Protein AF-A0A9P0D572-F1 (afdb_monomer_lite)

Structure (mmCIF, N/CA/C/O backbone):
data_AF-A0A9P0D572-F1
#
_entry.id   AF-A0A9P0D572-F1
#
loop_
_atom_site.group_PDB
_atom_site.id
_atom_site.type_symbol
_atom_site.label_atom_id
_atom_site.label_alt_id
_atom_site.label_comp_id
_atom_site.label_asym_id
_atom_site.label_entity_id
_atom_site.label_seq_id
_atom_site.pdbx_PDB_ins_code
_atom_site.Cartn_x
_atom_site.Cartn_y
_atom_site.Cartn_z
_atom_site.occupancy
_atom_site.B_iso_or_equiv
_atom_site.auth_seq_id
_atom_site.auth_comp_id
_atom_site.auth_asym_id
_atom_site.auth_atom_id
_atom_site.pdbx_PDB_model_num
ATOM 1 N N . MET A 1 1 ? 32.740 3.047 -53.147 1.00 55.25 1 MET A N 1
ATOM 2 C CA . MET A 1 1 ? 31.320 2.818 -52.787 1.00 55.25 1 MET A CA 1
ATOM 3 C C . MET A 1 1 ? 31.061 1.605 -51.870 1.00 55.25 1 MET A C 1
ATOM 5 O O . MET A 1 1 ? 29.907 1.314 -51.617 1.00 55.25 1 MET A O 1
ATOM 9 N N . ILE A 1 2 ? 32.080 0.935 -51.301 1.00 53.03 2 ILE A N 1
ATOM 10 C CA . ILE A 1 2 ? 31.913 -0.305 -50.495 1.00 53.03 2 ILE A CA 1
ATOM 11 C C . ILE A 1 2 ? 31.863 -0.051 -48.966 1.00 53.03 2 ILE A C 1
ATOM 13 O O . ILE A 1 2 ? 31.418 -0.898 -48.200 1.00 53.03 2 ILE A O 1
ATOM 17 N N . LYS A 1 3 ? 32.268 1.139 -48.493 1.00 46.12 3 LYS A N 1
ATOM 18 C CA . LYS A 1 3 ? 32.411 1.435 -47.050 1.00 46.12 3 LYS A CA 1
ATOM 19 C C . LYS A 1 3 ? 31.099 1.725 -46.302 1.00 46.12 3 LYS A C 1
ATOM 21 O O . LYS A 1 3 ? 31.070 1.577 -45.088 1.00 46.12 3 LYS A O 1
ATOM 26 N N . ILE A 1 4 ? 30.029 2.116 -46.998 1.00 54.50 4 ILE A N 1
ATOM 27 C CA . ILE A 1 4 ? 28.756 2.510 -46.361 1.00 54.50 4 ILE A CA 1
ATOM 28 C C . ILE A 1 4 ? 27.943 1.271 -45.947 1.00 54.50 4 ILE A C 1
ATOM 30 O O . ILE A 1 4 ? 27.322 1.262 -44.890 1.00 54.50 4 ILE A O 1
ATOM 34 N N . THR A 1 5 ? 28.020 0.181 -46.713 1.00 55.50 5 THR A N 1
ATOM 35 C CA . THR A 1 5 ? 27.220 -1.032 -46.479 1.00 55.50 5 THR A CA 1
ATOM 36 C C . THR A 1 5 ? 27.669 -1.824 -45.245 1.00 55.50 5 THR A C 1
ATOM 38 O O . THR A 1 5 ? 26.835 -2.395 -44.548 1.00 55.50 5 THR A O 1
ATOM 41 N N . LEU A 1 6 ? 28.968 -1.810 -44.910 1.00 52.66 6 LEU A N 1
ATOM 42 C CA . LEU A 1 6 ? 29.481 -2.462 -43.694 1.00 52.66 6 LEU A CA 1
ATOM 43 C C . LEU A 1 6 ? 29.048 -1.751 -42.403 1.00 52.66 6 LEU A C 1
ATOM 45 O O . LEU A 1 6 ? 28.875 -2.410 -41.381 1.00 52.66 6 LEU A O 1
ATOM 49 N N . PHE A 1 7 ? 28.844 -0.431 -42.447 1.00 53.44 7 PHE A N 1
ATOM 50 C CA . PHE A 1 7 ? 28.456 0.353 -41.272 1.00 53.44 7 PHE A CA 1
ATOM 51 C C . PHE A 1 7 ? 27.017 0.041 -40.833 1.00 53.44 7 PHE A C 1
ATOM 53 O O . PHE A 1 7 ? 26.755 -0.149 -39.648 1.00 53.44 7 PHE A O 1
ATOM 60 N N . TYR A 1 8 ? 26.098 -0.114 -41.791 1.00 55.00 8 TYR A N 1
ATOM 61 C CA . TYR A 1 8 ? 24.716 -0.507 -41.499 1.00 55.00 8 TYR A CA 1
ATOM 62 C C . TYR A 1 8 ? 24.588 -1.972 -41.076 1.00 55.00 8 TYR A C 1
ATOM 64 O O . TYR A 1 8 ? 23.769 -2.276 -40.214 1.00 55.00 8 TYR A O 1
ATOM 72 N N . LEU A 1 9 ? 25.425 -2.868 -41.612 1.00 50.19 9 LEU A N 1
ATOM 73 C CA . LEU A 1 9 ? 25.437 -4.273 -41.201 1.00 50.19 9 LEU A CA 1
ATOM 74 C C . LEU A 1 9 ? 25.915 -4.434 -39.747 1.00 50.19 9 LEU A C 1
ATOM 76 O O . LEU A 1 9 ? 25.327 -5.202 -38.990 1.00 50.19 9 LEU A O 1
ATOM 80 N N . PHE A 1 10 ? 26.919 -3.657 -39.326 1.00 52.06 10 PHE A N 1
ATOM 81 C CA . PHE A 1 10 ? 27.368 -3.633 -37.930 1.00 52.06 10 PHE A CA 1
ATOM 82 C C . PHE A 1 10 ? 26.321 -3.027 -36.987 1.00 52.06 10 PHE A C 1
ATOM 84 O O . PHE A 1 10 ? 26.115 -3.553 -35.895 1.00 52.06 10 PHE A O 1
ATOM 91 N N . TYR A 1 11 ? 25.617 -1.971 -37.413 1.00 56.06 11 TYR A N 1
ATOM 92 C CA . TYR A 1 11 ? 24.543 -1.359 -36.623 1.00 56.06 11 TYR A CA 1
ATOM 93 C C . TYR A 1 11 ? 23.355 -2.317 -36.429 1.00 56.06 11 TYR A C 1
ATOM 95 O O . TYR A 1 11 ? 22.824 -2.432 -35.328 1.00 56.06 11 TYR A O 1
ATOM 103 N N . PHE A 1 12 ? 22.991 -3.082 -37.464 1.00 52.12 12 PHE A N 1
ATOM 104 C CA . PHE A 1 12 ? 21.907 -4.066 -37.382 1.00 52.12 12 PHE A CA 1
ATOM 105 C C . PHE A 1 12 ? 22.239 -5.231 -36.437 1.00 52.12 12 PHE A C 1
ATOM 107 O O . PHE A 1 12 ? 21.378 -5.669 -35.677 1.00 52.12 12 PHE A O 1
ATOM 114 N N . ILE A 1 13 ? 23.493 -5.697 -36.429 1.00 54.09 13 ILE A N 1
ATOM 115 C CA . ILE A 1 13 ? 23.954 -6.760 -35.522 1.00 54.09 13 ILE A CA 1
ATOM 116 C C . ILE A 1 13 ? 24.017 -6.253 -34.069 1.00 54.09 13 ILE A C 1
ATOM 118 O O . ILE A 1 13 ? 23.612 -6.971 -33.155 1.00 54.09 13 ILE A O 1
ATOM 122 N N . PHE A 1 14 ? 24.436 -5.003 -33.839 1.00 51.81 14 PHE A N 1
ATOM 123 C CA . PHE A 1 14 ? 24.464 -4.418 -32.491 1.00 51.81 14 PHE A CA 1
ATOM 124 C C . PHE A 1 14 ? 23.056 -4.184 -31.917 1.00 51.81 14 PHE A C 1
ATOM 126 O O . PHE A 1 14 ? 22.840 -4.379 -30.721 1.00 51.81 14 PHE A O 1
ATOM 133 N N . CYS A 1 15 ? 22.073 -3.847 -32.760 1.00 50.00 15 CYS A N 1
ATOM 134 C CA . CYS A 1 15 ? 20.674 -3.734 -32.341 1.00 50.00 15 CYS A CA 1
ATOM 135 C C . CYS A 1 15 ? 20.012 -5.094 -32.053 1.00 50.00 15 CYS A C 1
ATOM 137 O O . CYS A 1 15 ? 19.109 -5.155 -31.221 1.00 50.00 15 CYS A O 1
ATOM 139 N N . PHE A 1 16 ? 20.456 -6.186 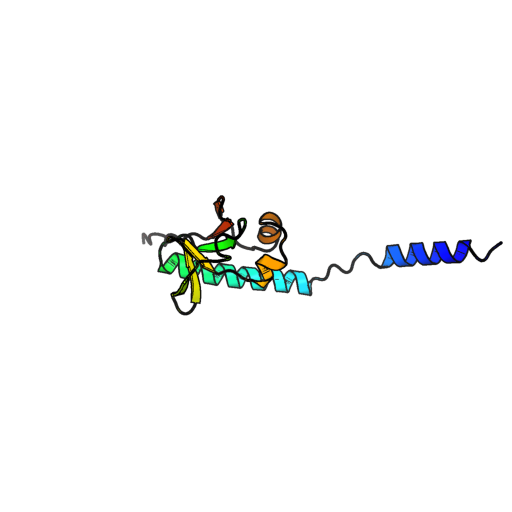-32.688 1.00 47.75 16 PHE A N 1
ATOM 140 C CA . PHE A 1 16 ? 19.860 -7.513 -32.481 1.00 47.75 16 PHE A CA 1
ATOM 141 C C . PHE A 1 16 ? 20.459 -8.290 -31.297 1.00 47.75 16 PHE A C 1
ATOM 143 O O . PHE A 1 16 ? 19.746 -9.057 -30.658 1.00 47.75 16 PHE A O 1
ATOM 150 N N . ILE A 1 17 ? 21.733 -8.066 -30.952 1.00 49.72 17 ILE A N 1
ATOM 151 C CA . ILE A 1 17 ? 22.401 -8.751 -29.823 1.00 49.72 17 ILE A CA 1
ATOM 152 C C . ILE A 1 17 ? 22.118 -8.059 -28.471 1.00 49.72 17 ILE A C 1
ATOM 154 O O . ILE A 1 17 ? 22.279 -8.664 -27.415 1.00 49.72 17 ILE A O 1
ATOM 158 N N . GLY A 1 18 ? 21.620 -6.817 -28.474 1.00 43.16 18 GLY A N 1
ATOM 159 C CA . GLY A 1 18 ? 21.190 -6.112 -27.256 1.00 43.16 18 GLY A CA 1
ATOM 160 C C . GLY A 1 18 ? 19.860 -6.594 -26.660 1.00 43.16 18 GLY A C 1
ATOM 161 O O . GLY A 1 18 ? 19.407 -6.052 -25.653 1.00 43.16 18 GLY A O 1
ATOM 162 N N . SER A 1 19 ? 19.226 -7.593 -27.271 1.00 49.03 19 SER A N 1
ATOM 163 C CA . SER A 1 19 ? 17.961 -8.159 -26.818 1.00 49.03 19 SER A CA 1
ATOM 164 C C . SER A 1 19 ? 18.216 -9.530 -26.192 1.00 49.03 19 SER A C 1
ATOM 166 O O . SER A 1 19 ? 18.715 -10.411 -26.874 1.00 49.03 19 SER A O 1
ATOM 168 N N . SER A 1 20 ? 17.811 -9.692 -24.925 1.00 52.09 20 SER A N 1
ATOM 169 C CA . SER A 1 20 ? 17.649 -10.958 -24.178 1.00 52.09 20 SER A CA 1
ATOM 170 C C . SER A 1 20 ? 18.711 -11.359 -23.138 1.00 52.09 20 SER A C 1
ATOM 172 O O . SER A 1 20 ? 19.068 -12.530 -23.025 1.00 52.09 20 SER A O 1
ATOM 174 N N . MET A 1 21 ? 19.108 -10.442 -22.255 1.00 44.38 21 MET A N 1
ATOM 175 C CA . MET A 1 21 ? 19.269 -10.833 -20.846 1.00 44.38 21 MET A CA 1
ATOM 176 C C . MET A 1 21 ? 18.195 -10.122 -20.029 1.00 44.38 21 MET A C 1
ATOM 178 O O . MET A 1 21 ? 18.387 -9.008 -19.549 1.00 44.38 21 MET A O 1
ATOM 182 N N . GLU A 1 22 ? 17.025 -10.754 -19.926 1.00 54.75 22 GLU A N 1
ATOM 183 C CA . GLU A 1 22 ? 15.988 -10.355 -18.976 1.00 54.75 22 GLU A CA 1
ATOM 184 C C . GLU A 1 22 ? 16.631 -10.356 -17.582 1.00 54.75 22 GLU A C 1
ATOM 186 O O . GLU A 1 22 ? 17.078 -11.394 -17.089 1.00 54.75 22 GLU A O 1
ATOM 191 N N . SER A 1 23 ? 16.799 -9.179 -16.977 1.00 56.62 23 SER A N 1
ATOM 192 C CA . SER A 1 23 ? 17.520 -9.055 -15.716 1.00 56.62 23 SER A CA 1
ATOM 193 C C . SER A 1 23 ? 16.668 -9.660 -14.591 1.00 56.62 23 SER A C 1
ATOM 195 O O . SER A 1 23 ? 15.761 -9.049 -14.025 1.00 56.62 23 SER A O 1
ATOM 197 N N . THR A 1 24 ? 16.939 -10.923 -14.270 1.00 70.50 24 THR A N 1
ATOM 198 C CA . THR A 1 24 ? 16.216 -11.682 -13.238 1.00 70.50 24 THR A CA 1
ATOM 199 C C . THR A 1 24 ? 16.3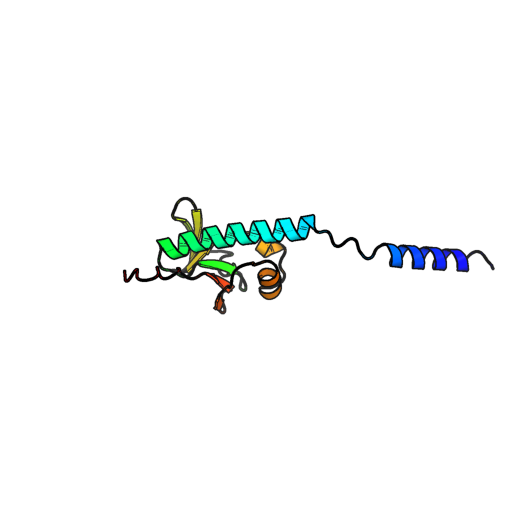71 -11.057 -11.851 1.00 70.50 24 THR A C 1
ATOM 201 O O . THR A 1 24 ? 15.455 -11.135 -11.033 1.00 70.50 24 THR A O 1
ATOM 204 N N . VAL A 1 25 ? 17.502 -10.391 -11.594 1.00 78.75 25 VAL A N 1
ATOM 205 C CA . VAL A 1 25 ? 17.830 -9.808 -10.287 1.00 78.75 25 VAL A CA 1
ATOM 206 C C . VAL A 1 25 ? 16.977 -8.572 -9.960 1.00 78.75 25 VAL A C 1
ATOM 208 O O . VAL A 1 25 ? 16.319 -8.612 -8.920 1.00 78.75 25 VAL A O 1
ATOM 211 N N . PRO A 1 26 ? 16.889 -7.518 -10.802 1.00 84.62 26 PRO A N 1
ATOM 212 C CA . PRO A 1 26 ? 15.990 -6.390 -10.545 1.00 84.62 26 PRO A CA 1
ATOM 213 C C . PRO A 1 26 ? 14.529 -6.814 -10.400 1.00 84.62 26 PRO A C 1
ATOM 215 O O . PRO A 1 26 ? 13.880 -6.430 -9.434 1.00 84.62 26 PRO A O 1
ATOM 218 N N . LYS A 1 27 ? 14.030 -7.679 -11.294 1.00 86.06 27 LYS A N 1
ATOM 219 C CA . LYS A 1 27 ? 12.646 -8.174 -11.243 1.00 86.06 27 LYS A CA 1
ATOM 220 C C . LYS A 1 27 ? 12.353 -8.899 -9.928 1.00 86.06 27 LYS A C 1
ATOM 222 O O . LYS A 1 27 ? 11.320 -8.648 -9.309 1.00 86.06 27 LYS A O 1
ATOM 227 N N . ARG A 1 28 ? 13.269 -9.767 -9.482 1.00 88.25 28 ARG A N 1
ATOM 228 C CA . ARG A 1 28 ? 13.151 -10.467 -8.197 1.00 88.25 28 ARG A CA 1
ATOM 229 C C . ARG A 1 28 ? 13.200 -9.492 -7.026 1.00 88.25 28 ARG A C 1
ATOM 231 O O . ARG A 1 28 ? 12.327 -9.548 -6.174 1.00 88.25 28 ARG A O 1
ATOM 238 N N . PHE A 1 29 ? 14.162 -8.574 -7.004 1.00 89.69 29 PHE A N 1
ATOM 239 C CA . PHE A 1 29 ? 14.271 -7.567 -5.947 1.00 89.69 29 PHE A CA 1
ATOM 240 C C . PHE A 1 29 ? 13.000 -6.716 -5.822 1.00 89.69 29 PHE A C 1
ATOM 242 O O . PHE A 1 29 ? 12.526 -6.471 -4.712 1.00 89.69 29 PHE A O 1
ATOM 249 N N . THR A 1 30 ? 12.417 -6.303 -6.950 1.00 92.12 30 THR A N 1
ATOM 250 C CA . THR A 1 30 ? 11.141 -5.584 -6.972 1.00 92.12 30 THR A CA 1
ATOM 251 C C . THR A 1 30 ? 10.016 -6.430 -6.380 1.00 92.12 30 THR A C 1
ATOM 253 O O . THR A 1 30 ? 9.318 -5.936 -5.499 1.00 92.12 30 THR A O 1
ATOM 256 N N . ARG A 1 31 ? 9.862 -7.698 -6.794 1.00 94.06 31 ARG A N 1
ATOM 257 C CA . ARG A 1 31 ? 8.841 -8.600 -6.222 1.00 94.06 31 ARG A CA 1
ATOM 258 C C . ARG A 1 31 ? 8.982 -8.749 -4.712 1.00 94.06 31 ARG A C 1
ATOM 260 O O . ARG A 1 31 ? 8.023 -8.509 -3.990 1.00 94.06 31 ARG A O 1
ATOM 267 N N . GLU A 1 32 ? 10.187 -9.045 -4.234 1.00 94.06 32 GLU A N 1
ATOM 268 C CA . GLU A 1 32 ? 10.463 -9.217 -2.801 1.00 94.06 32 GLU A CA 1
ATOM 269 C C . GLU A 1 32 ? 10.148 -7.935 -2.013 1.00 94.06 32 GLU A C 1
ATOM 271 O O . GLU A 1 32 ? 9.496 -7.974 -0.971 1.00 94.06 32 GLU A O 1
ATOM 276 N N . SER A 1 33 ? 10.536 -6.771 -2.546 1.00 94.69 33 SER A N 1
ATOM 277 C CA . SER A 1 33 ? 10.263 -5.475 -1.912 1.00 94.69 33 SER A CA 1
ATOM 278 C C . SER A 1 33 ? 8.762 -5.192 -1.801 1.00 94.69 33 SER A C 1
ATOM 280 O O . SER A 1 33 ? 8.291 -4.723 -0.762 1.00 94.69 33 SER A O 1
ATOM 282 N N . ILE A 1 34 ? 8.002 -5.489 -2.859 1.00 96.31 34 ILE A N 1
ATOM 283 C CA . ILE A 1 34 ? 6.545 -5.335 -2.873 1.00 96.31 34 ILE A CA 1
ATOM 284 C C . ILE A 1 34 ? 5.875 -6.348 -1.944 1.00 96.31 34 ILE A C 1
ATOM 286 O O . ILE A 1 34 ? 4.980 -5.968 -1.190 1.00 96.31 34 ILE A O 1
ATOM 290 N N . SER A 1 35 ? 6.340 -7.598 -1.910 1.00 96.25 35 SER A N 1
ATOM 291 C CA . SER A 1 35 ? 5.825 -8.605 -0.979 1.00 96.25 35 SER A CA 1
ATOM 292 C C . SER A 1 35 ? 5.990 -8.161 0.475 1.00 96.25 35 SER A C 1
ATOM 294 O O . SER A 1 35 ? 5.021 -8.186 1.232 1.00 96.25 35 SER A O 1
ATOM 296 N N . ILE A 1 36 ? 7.172 -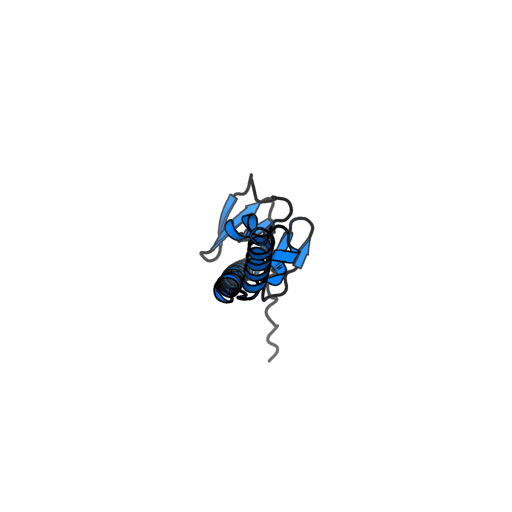7.659 0.854 1.00 96.12 36 ILE A N 1
ATOM 297 C CA . ILE A 1 36 ? 7.424 -7.141 2.207 1.00 96.12 36 ILE A CA 1
ATOM 298 C C . ILE A 1 36 ? 6.478 -5.978 2.531 1.00 96.12 36 ILE A C 1
ATOM 300 O O . ILE A 1 36 ? 5.877 -5.951 3.604 1.00 96.12 36 ILE A O 1
ATOM 304 N N . GLN A 1 37 ? 6.307 -5.020 1.615 1.00 96.94 37 GLN A N 1
ATOM 305 C CA . GLN A 1 37 ? 5.385 -3.897 1.815 1.00 96.94 37 GLN A CA 1
ATOM 306 C C . GLN A 1 37 ? 3.946 -4.382 2.061 1.00 96.94 37 GLN A C 1
ATOM 308 O O . GLN A 1 37 ? 3.275 -3.891 2.972 1.00 96.94 37 GLN A O 1
ATOM 313 N N . ILE A 1 38 ? 3.482 -5.353 1.272 1.00 97.75 38 ILE A N 1
ATOM 314 C CA . ILE A 1 38 ? 2.143 -5.938 1.390 1.00 97.75 38 ILE A CA 1
ATOM 315 C C . ILE A 1 38 ? 1.992 -6.695 2.717 1.00 97.75 38 ILE A C 1
ATOM 317 O O . ILE A 1 38 ? 0.959 -6.564 3.371 1.00 97.75 38 ILE A O 1
ATOM 321 N N . ASP A 1 39 ? 3.009 -7.435 3.159 1.00 96.94 39 ASP A N 1
ATOM 322 C CA . ASP A 1 39 ? 2.995 -8.142 4.447 1.00 96.94 39 ASP A CA 1
ATOM 323 C C . ASP A 1 39 ? 2.892 -7.183 5.634 1.00 96.94 39 ASP A C 1
ATOM 325 O O . ASP A 1 39 ? 2.119 -7.413 6.570 1.00 96.94 39 ASP A O 1
ATOM 329 N N . LEU A 1 40 ? 3.622 -6.068 5.583 1.00 97.25 40 LEU A N 1
ATOM 330 C CA . LEU A 1 40 ? 3.506 -5.008 6.581 1.00 97.25 40 LEU A CA 1
ATOM 331 C C . LEU A 1 40 ? 2.102 -4.389 6.565 1.00 97.25 40 LEU A C 1
ATOM 333 O O . LEU A 1 40 ? 1.497 -4.205 7.621 1.00 97.25 40 LEU A O 1
ATOM 337 N N . ALA A 1 41 ? 1.547 -4.119 5.383 1.00 97.88 41 ALA A N 1
ATOM 338 C CA . ALA A 1 41 ? 0.192 -3.594 5.255 1.00 97.88 41 ALA A CA 1
ATOM 339 C C . ALA A 1 41 ? -0.871 -4.567 5.790 1.00 97.88 41 ALA A C 1
ATOM 341 O O . ALA A 1 41 ? -1.804 -4.128 6.458 1.00 97.88 41 ALA A O 1
ATOM 342 N N . LEU A 1 42 ? -0.715 -5.875 5.561 1.00 97.44 42 LEU A N 1
ATOM 343 C CA . LEU A 1 42 ? -1.608 -6.912 6.089 1.00 97.44 42 LEU A CA 1
ATOM 344 C C . LEU A 1 42 ? -1.582 -6.951 7.617 1.00 97.44 42 LEU A C 1
ATOM 346 O O . LEU A 1 42 ? -2.640 -6.978 8.238 1.00 97.44 42 LEU A O 1
ATOM 350 N N . ARG A 1 43 ? -0.398 -6.865 8.239 1.00 97.31 43 ARG A N 1
ATOM 351 C CA . ARG A 1 43 ? -0.283 -6.775 9.705 1.00 97.31 43 ARG A CA 1
ATOM 352 C C . ARG A 1 43 ? -1.025 -5.564 10.264 1.00 97.31 43 ARG A C 1
ATOM 354 O O . ARG A 1 43 ? -1.754 -5.686 11.249 1.00 97.31 43 ARG A O 1
ATOM 361 N N . VAL A 1 44 ? -0.882 -4.405 9.619 1.00 97.94 44 VAL A N 1
ATOM 362 C CA . VAL A 1 44 ? -1.617 -3.185 9.993 1.00 97.94 44 VAL A CA 1
ATOM 363 C C . VAL A 1 44 ? -3.124 -3.386 9.802 1.00 97.94 44 VAL A C 1
ATOM 365 O O . VAL A 1 44 ? -3.902 -3.058 10.699 1.00 97.94 44 VAL A O 1
ATOM 368 N N . ALA A 1 45 ? -3.544 -3.971 8.679 1.00 97.56 45 ALA A N 1
ATOM 369 C CA . ALA A 1 45 ? -4.947 -4.245 8.383 1.00 97.56 45 ALA A CA 1
ATOM 370 C C . ALA A 1 45 ? -5.565 -5.172 9.436 1.00 97.56 45 ALA A C 1
ATOM 372 O O . ALA A 1 45 ? -6.630 -4.875 9.980 1.00 97.56 45 ALA A O 1
ATOM 373 N N . ASP A 1 46 ? -4.863 -6.243 9.802 1.00 96.69 46 ASP A N 1
ATOM 374 C CA . ASP A 1 46 ? -5.277 -7.197 10.827 1.00 96.69 46 ASP A CA 1
ATOM 375 C C . ASP A 1 46 ? -5.350 -6.576 12.218 1.00 96.69 46 ASP A C 1
ATOM 377 O O . ASP A 1 46 ? -6.255 -6.920 12.986 1.00 96.69 46 ASP A O 1
ATOM 381 N N . LYS A 1 47 ? -4.434 -5.658 12.543 1.00 96.69 47 LYS A N 1
ATOM 382 C CA . LYS A 1 47 ? -4.415 -4.950 13.824 1.00 96.69 47 LYS A CA 1
ATOM 383 C C . LYS A 1 47 ? -5.575 -3.966 13.952 1.00 96.69 47 LYS A C 1
ATOM 385 O O . LYS A 1 47 ? -6.204 -3.913 15.006 1.00 96.69 47 LYS A O 1
ATOM 390 N N . LEU A 1 48 ? -5.854 -3.205 12.894 1.00 95.88 48 LEU A N 1
ATOM 391 C CA . LEU A 1 48 ? -6.869 -2.148 12.896 1.00 95.88 48 LEU A CA 1
ATOM 392 C C . LEU A 1 48 ? -8.267 -2.642 12.508 1.00 95.88 48 LEU A C 1
ATOM 394 O O . LEU A 1 48 ? -9.248 -1.943 12.756 1.00 95.88 48 LEU A O 1
ATOM 398 N N . LYS A 1 49 ? -8.368 -3.820 11.880 1.00 96.06 49 LYS A N 1
ATOM 399 C CA . LYS A 1 49 ? -9.579 -4.305 11.193 1.00 96.06 49 LYS A CA 1
ATOM 400 C C . LYS A 1 49 ? -10.075 -3.301 10.149 1.00 96.06 49 LYS A C 1
ATOM 402 O O . LYS A 1 49 ? -11.257 -2.962 10.089 1.00 96.06 49 LYS A O 1
ATOM 407 N N . LYS A 1 50 ? -9.139 -2.796 9.340 1.00 95.88 50 LYS A N 1
ATOM 408 C CA . LYS A 1 50 ? -9.367 -1.778 8.302 1.00 95.88 50 LYS A CA 1
ATOM 409 C C . LYS A 1 50 ? -8.656 -2.148 7.007 1.00 95.88 50 LYS A C 1
ATOM 411 O O . LYS A 1 50 ? -7.716 -2.937 7.011 1.00 95.88 50 LYS A O 1
ATOM 416 N N . ASN A 1 51 ? -9.090 -1.526 5.917 1.00 97.12 51 ASN A N 1
ATOM 417 C CA . ASN A 1 51 ? -8.380 -1.569 4.644 1.00 97.12 51 ASN A CA 1
ATOM 418 C C . ASN A 1 51 ? -7.103 -0.729 4.742 1.00 97.12 51 ASN A C 1
ATOM 420 O O . ASN A 1 51 ? -7.139 0.378 5.287 1.00 97.12 51 ASN A O 1
ATOM 424 N N . VAL A 1 52 ? -6.002 -1.240 4.192 1.00 98.25 52 VAL A N 1
ATOM 425 C CA . VAL A 1 52 ? -4.711 -0.543 4.178 1.00 98.25 52 VAL A CA 1
ATOM 426 C C . VAL A 1 52 ? -4.185 -0.465 2.752 1.00 98.25 52 VAL 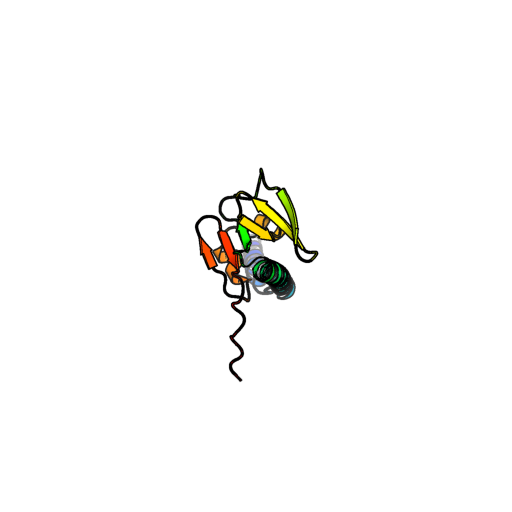A C 1
ATOM 428 O O . VAL A 1 52 ? -3.951 -1.491 2.114 1.00 98.25 52 VAL A O 1
ATOM 431 N N . TYR A 1 53 ? -4.005 0.754 2.252 1.00 98.25 53 TYR A N 1
ATOM 432 C CA . TYR A 1 53 ? -3.526 1.007 0.897 1.00 98.25 53 TYR A CA 1
ATOM 433 C C . TYR A 1 53 ? -2.024 0.745 0.773 1.00 98.25 53 TYR A C 1
ATOM 435 O O . TYR A 1 53 ? -1.238 1.116 1.646 1.00 98.25 53 TYR A O 1
ATOM 443 N N . VAL A 1 54 ? -1.634 0.128 -0.339 1.00 98.00 54 VAL A N 1
ATOM 444 C CA . VAL A 1 54 ? -0.242 -0.195 -0.695 1.00 98.00 54 VAL A CA 1
ATOM 445 C C . VAL A 1 54 ? 0.212 0.508 -1.976 1.00 98.00 54 VAL A C 1
ATOM 447 O O . VAL A 1 54 ? 1.409 0.642 -2.222 1.00 98.00 54 VAL A O 1
ATOM 450 N N . TYR A 1 55 ? -0.734 1.020 -2.759 1.00 97.62 55 TYR A N 1
ATOM 451 C CA . TYR A 1 55 ? -0.487 1.841 -3.937 1.00 97.62 55 TYR A CA 1
ATOM 452 C C . TYR A 1 55 ? -1.592 2.900 -4.048 1.00 97.62 55 TYR A C 1
ATOM 454 O O . TYR A 1 55 ? -2.720 2.650 -3.622 1.00 97.62 55 TYR A O 1
ATOM 462 N N . ASP A 1 56 ? -1.264 4.085 -4.555 1.00 96.56 56 ASP A N 1
ATOM 463 C CA . ASP A 1 56 ? -2.109 5.287 -4.494 1.00 96.56 56 ASP A CA 1
ATOM 464 C C . ASP A 1 56 ? -2.243 5.834 -5.910 1.00 96.56 56 ASP A C 1
ATOM 466 O O . ASP A 1 56 ? -1.280 6.366 -6.451 1.00 96.56 56 ASP A O 1
ATOM 470 N N . ASN A 1 57 ? -3.414 5.645 -6.514 1.00 91.88 57 ASN A N 1
ATOM 471 C CA . ASN A 1 57 ? -3.638 5.980 -7.921 1.00 91.88 57 ASN A CA 1
ATOM 472 C C . ASN A 1 57 ? -3.836 7.488 -8.128 1.00 91.88 57 ASN A C 1
ATOM 474 O O . ASN A 1 57 ? -3.444 8.026 -9.157 1.00 91.88 57 ASN A O 1
ATOM 478 N N . ASP A 1 58 ? -4.433 8.160 -7.141 1.00 87.56 58 ASP A N 1
ATOM 479 C CA . ASP A 1 58 ? -4.962 9.524 -7.267 1.00 87.56 58 ASP A CA 1
ATOM 480 C C . ASP A 1 58 ? -4.177 10.531 -6.402 1.00 87.56 58 ASP A C 1
ATOM 482 O O . ASP A 1 58 ? -4.689 11.603 -6.070 1.00 87.56 58 ASP A O 1
ATOM 486 N N . GLU A 1 59 ? -2.962 10.176 -5.966 1.00 92.62 59 GLU A N 1
ATOM 487 C CA . GLU A 1 59 ? -2.152 10.984 -5.040 1.00 92.62 59 GLU A CA 1
ATOM 488 C C . GLU A 1 59 ? -2.911 11.369 -3.751 1.00 92.62 59 GLU A C 1
ATOM 490 O O . GLU A 1 59 ? -2.649 12.394 -3.106 1.00 92.62 59 GLU A O 1
ATOM 495 N N . PHE A 1 60 ? -3.868 10.539 -3.328 1.00 95.06 60 PHE A N 1
ATOM 496 C CA . PHE A 1 60 ? -4.714 10.817 -2.176 1.00 95.06 60 PHE A CA 1
ATOM 497 C C . PHE A 1 60 ? -3.878 11.037 -0.910 1.00 95.06 60 PHE A C 1
ATOM 499 O O . PHE A 1 60 ? -4.220 11.891 -0.090 1.00 95.06 60 PHE A O 1
ATOM 506 N N . PHE A 1 61 ? -2.757 10.330 -0.765 1.00 95.81 61 PHE A N 1
ATOM 507 C CA . PHE A 1 61 ? -1.805 10.432 0.339 1.00 95.81 61 PHE A CA 1
ATOM 508 C C . PHE A 1 61 ? -0.557 11.273 0.005 1.00 95.81 61 PHE A C 1
ATOM 510 O O . PHE A 1 61 ? 0.458 11.162 0.710 1.00 95.81 61 PHE A O 1
ATOM 517 N N . ALA A 1 62 ? -0.584 12.108 -1.039 1.00 93.19 62 ALA A N 1
ATOM 518 C CA . ALA A 1 62 ? 0.532 13.001 -1.363 1.00 93.19 62 ALA A CA 1
ATOM 519 C C . ALA A 1 62 ? 0.676 14.146 -0.350 1.00 93.19 62 ALA A C 1
ATOM 521 O O . ALA A 1 62 ? 1.787 14.468 0.066 1.00 93.19 62 ALA A O 1
ATOM 522 N N . THR A 1 63 ? -0.440 14.722 0.105 1.00 93.81 63 THR A N 1
ATOM 523 C CA . THR A 1 63 ? -0.463 15.848 1.057 1.00 93.81 63 THR A CA 1
ATOM 524 C C . THR A 1 63 ? -1.574 15.701 2.095 1.00 93.81 63 THR A C 1
ATOM 526 O O . THR A 1 63 ? -2.535 14.951 1.895 1.00 93.81 63 THR A O 1
ATOM 529 N N . GLY A 1 64 ? -1.460 16.419 3.219 1.00 93.38 64 GLY A N 1
ATOM 530 C CA . GLY A 1 64 ? -2.501 16.460 4.256 1.00 93.38 64 GLY A CA 1
ATOM 531 C C . GLY A 1 64 ? -2.814 15.094 4.876 1.00 93.38 64 GLY A C 1
ATOM 532 O O . GLY A 1 64 ? -3.970 14.820 5.194 1.00 93.38 64 GLY A O 1
ATOM 533 N N . PHE A 1 65 ? -1.807 14.222 4.960 1.00 96.88 65 PHE A N 1
ATOM 534 C CA . PHE A 1 65 ? -1.841 12.993 5.745 1.00 96.88 65 PHE A CA 1
ATOM 535 C C . PHE A 1 65 ? -1.108 13.220 7.067 1.00 96.88 65 PHE A C 1
ATOM 537 O O . PHE A 1 65 ? -0.213 14.062 7.157 1.00 96.88 65 PHE A O 1
ATOM 544 N N . GLU A 1 66 ? -1.447 12.419 8.062 1.00 97.69 66 GLU A N 1
ATOM 545 C CA . GLU A 1 66 ? -0.700 12.307 9.305 1.00 97.69 66 GLU A CA 1
ATOM 546 C C . GLU A 1 66 ? 0.131 11.023 9.295 1.00 97.69 66 GLU A C 1
ATOM 548 O O . GLU A 1 66 ? -0.113 10.100 8.511 1.00 97.69 66 GLU A O 1
ATOM 553 N N . MET A 1 67 ? 1.158 10.983 10.139 1.00 97.38 67 MET A N 1
ATOM 554 C CA . MET A 1 67 ? 1.990 9.800 10.320 1.00 97.38 67 MET A CA 1
ATOM 555 C C . MET A 1 67 ? 1.678 9.172 11.669 1.00 97.38 67 MET A C 1
ATOM 557 O O . MET A 1 67 ? 1.822 9.822 12.700 1.00 97.38 67 MET A O 1
ATOM 561 N N . GLU A 1 68 ? 1.331 7.892 11.657 1.00 96.38 68 GLU A N 1
ATOM 562 C CA . GLU A 1 68 ? 1.070 7.091 12.851 1.00 96.38 68 GLU A CA 1
ATOM 563 C C . GLU A 1 68 ? 2.015 5.880 12.888 1.00 96.38 68 GLU A C 1
ATOM 565 O O . GLU A 1 68 ? 2.532 5.443 11.854 1.00 96.38 68 GLU A O 1
ATOM 570 N N . ILE A 1 69 ? 2.258 5.334 14.081 1.00 97.56 69 ILE A N 1
ATOM 571 C CA . ILE A 1 69 ? 2.932 4.046 14.257 1.00 97.56 69 ILE A CA 1
ATOM 572 C C . ILE A 1 69 ? 1.898 3.019 14.715 1.00 97.56 69 ILE A C 1
ATOM 574 O O . ILE A 1 69 ? 1.360 3.123 15.813 1.00 97.56 69 ILE A O 1
ATOM 578 N N . VAL A 1 70 ? 1.673 1.992 13.899 1.00 96.81 70 VAL A N 1
ATOM 579 C CA . VAL A 1 70 ? 0.773 0.875 14.199 1.00 96.81 70 VAL A CA 1
ATOM 580 C C . VAL A 1 70 ? 1.586 -0.406 14.162 1.00 96.81 70 VAL A C 1
ATOM 582 O O . VAL A 1 70 ? 2.158 -0.737 13.133 1.00 96.81 70 VAL A O 1
ATOM 585 N N . ASP A 1 71 ? 1.661 -1.127 15.282 1.00 95.19 71 ASP A N 1
ATOM 586 C CA . ASP A 1 71 ? 2.448 -2.370 15.382 1.00 95.19 71 ASP A CA 1
ATOM 587 C C . ASP A 1 71 ? 3.921 -2.194 14.941 1.00 95.19 71 ASP A C 1
ATOM 589 O O . ASP A 1 71 ? 4.489 -3.015 14.225 1.00 95.19 71 ASP A O 1
ATOM 593 N N . ASN A 1 72 ? 4.534 -1.074 15.351 1.00 96.38 72 ASN A N 1
ATOM 594 C CA . ASN A 1 72 ? 5.882 -0.635 14.950 1.00 96.38 72 ASN A CA 1
ATOM 595 C C . ASN A 1 72 ? 6.058 -0.348 13.446 1.00 96.38 72 ASN A C 1
ATOM 597 O O . ASN A 1 72 ? 7.181 -0.187 12.972 1.00 96.38 72 ASN A O 1
ATOM 601 N N . ILE A 1 73 ? 4.963 -0.244 12.694 1.00 97.06 73 ILE A N 1
ATOM 602 C CA . ILE A 1 73 ? 4.958 0.082 11.269 1.00 97.06 73 ILE A CA 1
ATOM 603 C C . ILE A 1 73 ? 4.505 1.525 11.114 1.00 97.06 73 ILE A C 1
ATOM 605 O O . ILE A 1 73 ? 3.516 1.953 11.703 1.00 97.06 73 ILE A O 1
ATOM 609 N N . ARG A 1 74 ? 5.242 2.288 10.312 1.00 96.25 74 ARG A N 1
ATOM 610 C CA . ARG A 1 74 ? 4.907 3.673 10.000 1.00 96.25 74 ARG A CA 1
ATOM 611 C C . ARG A 1 74 ? 3.813 3.703 8.929 1.00 96.25 74 ARG A C 1
ATOM 613 O O . ARG A 1 74 ? 4.015 3.207 7.823 1.00 96.25 74 ARG A O 1
ATOM 620 N N . VAL A 1 75 ? 2.679 4.311 9.256 1.00 97.88 75 VAL A N 1
ATOM 6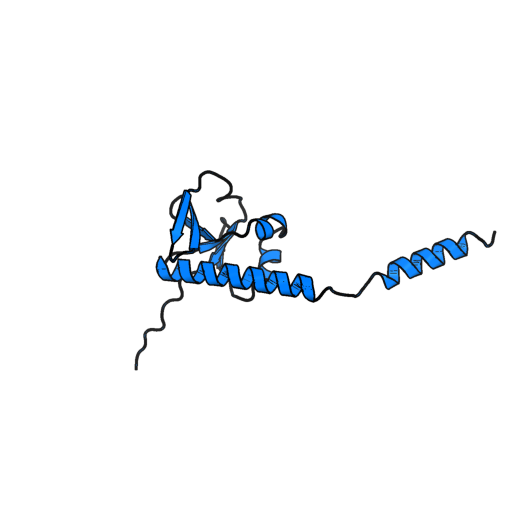21 C CA . VAL A 1 75 ? 1.464 4.335 8.434 1.00 97.88 75 VAL A CA 1
ATOM 622 C C . VAL A 1 75 ? 1.080 5.783 8.147 1.00 97.88 75 VAL A C 1
ATOM 624 O O . VAL A 1 75 ? 1.114 6.627 9.041 1.00 97.88 75 VAL A O 1
ATOM 627 N N . LYS A 1 76 ? 0.715 6.079 6.898 1.00 98.06 76 LYS A N 1
ATOM 628 C CA . LYS A 1 76 ? 0.056 7.338 6.537 1.00 98.06 76 LYS A CA 1
ATOM 629 C C . LYS A 1 76 ? -1.430 7.230 6.835 1.00 98.06 76 LYS A C 1
ATOM 631 O O . LYS A 1 76 ? -2.064 6.262 6.414 1.00 98.06 76 LYS A O 1
ATOM 636 N N . THR A 1 77 ? -2.000 8.234 7.483 1.00 97.94 77 THR A N 1
ATOM 637 C CA . THR A 1 77 ? -3.427 8.279 7.804 1.00 97.94 77 THR A CA 1
ATOM 638 C C . THR A 1 77 ? -4.066 9.533 7.223 1.00 97.94 77 THR A C 1
ATOM 640 O O . THR A 1 77 ? -3.507 10.627 7.271 1.00 97.94 77 THR A O 1
ATOM 643 N N . LYS A 1 78 ? -5.237 9.387 6.597 1.00 97.38 78 LYS A N 1
ATOM 644 C CA . LYS A 1 78 ? -5.982 10.520 6.032 1.00 97.38 78 LYS A CA 1
ATOM 645 C C . LYS A 1 78 ? -7.463 10.193 5.951 1.00 97.38 78 LYS A C 1
ATOM 647 O O . LYS A 1 78 ? -7.848 9.225 5.301 1.00 97.38 78 LYS A O 1
ATOM 652 N N . LYS A 1 79 ? -8.304 11.007 6.598 1.00 95.31 79 LYS A N 1
ATOM 653 C CA . LYS A 1 79 ? -9.775 10.855 6.597 1.00 95.31 79 LYS A CA 1
ATOM 654 C C . LYS A 1 79 ? -10.233 9.418 6.928 1.00 95.31 79 LYS A C 1
ATOM 656 O O . LYS A 1 79 ? -11.097 8.867 6.254 1.00 95.31 79 LYS A O 1
ATOM 661 N N . GLY A 1 80 ? -9.604 8.785 7.922 1.00 94.25 80 GLY A N 1
ATOM 662 C CA . GLY A 1 80 ? -9.905 7.405 8.334 1.00 94.25 80 GLY A CA 1
ATOM 663 C C . GLY A 1 80 ? -9.391 6.303 7.397 1.00 94.25 80 GLY A C 1
ATOM 664 O O . GLY A 1 80 ? -9.685 5.132 7.627 1.00 94.25 80 GLY A O 1
ATOM 665 N N . SER A 1 81 ? -8.634 6.658 6.355 1.00 96.75 81 SER A N 1
ATOM 666 C CA . SER A 1 81 ? -7.917 5.718 5.489 1.00 96.75 81 SER A CA 1
ATOM 667 C C . SER A 1 81 ? -6.468 5.568 5.942 1.00 96.75 81 SER A C 1
ATOM 669 O O . SER A 1 81 ? -5.857 6.543 6.381 1.00 96.75 81 SER A O 1
ATOM 671 N N . TYR A 1 82 ? -5.923 4.363 5.792 1.00 98.00 82 TYR A N 1
ATOM 672 C CA . TYR A 1 82 ? -4.585 3.985 6.246 1.00 98.00 82 TYR A CA 1
ATOM 673 C C . TYR A 1 82 ? -3.763 3.494 5.065 1.00 98.00 82 TYR A C 1
ATOM 675 O O . TYR A 1 82 ? -4.289 2.767 4.225 1.00 98.00 82 TYR A O 1
ATOM 683 N N . ALA A 1 83 ? -2.485 3.849 4.996 1.00 98.25 83 ALA A N 1
ATOM 684 C CA . ALA A 1 83 ? -1.624 3.417 3.908 1.00 98.25 83 ALA A CA 1
ATOM 685 C C . ALA A 1 83 ? -0.195 3.122 4.360 1.00 98.25 83 ALA A C 1
ATOM 687 O O . ALA A 1 83 ? 0.412 3.878 5.119 1.00 98.25 83 ALA A O 1
ATOM 688 N N . VAL A 1 84 ? 0.361 2.044 3.820 1.00 98.00 84 VAL A N 1
ATOM 689 C CA . VAL A 1 84 ? 1.780 1.699 3.901 1.00 98.00 84 VAL A CA 1
ATOM 690 C C . VAL A 1 84 ? 2.310 1.799 2.479 1.00 98.00 84 VAL A C 1
ATOM 692 O O . VAL A 1 84 ? 2.180 0.861 1.700 1.00 98.00 84 VAL A O 1
ATOM 695 N N . LEU A 1 85 ? 2.843 2.967 2.114 1.00 96.06 85 LEU A N 1
ATOM 696 C CA . LEU A 1 85 ? 3.249 3.278 0.740 1.00 96.06 85 LEU A CA 1
ATOM 697 C C . LEU A 1 85 ? 4.770 3.264 0.587 1.00 96.06 85 LEU A C 1
ATOM 699 O O . LEU A 1 85 ? 5.481 3.924 1.346 1.00 96.06 85 LEU A O 1
ATOM 703 N N . SER A 1 86 ? 5.258 2.594 -0.454 1.00 94.00 86 SER A N 1
ATOM 704 C CA . SER A 1 86 ? 6.637 2.728 -0.925 1.00 94.00 86 SER A CA 1
ATOM 705 C C . SER A 1 86 ? 6.748 3.913 -1.883 1.00 94.00 86 SER A C 1
ATOM 707 O O . SER A 1 86 ? 6.192 3.880 -2.977 1.00 94.00 86 SER A O 1
ATOM 709 N N . GLN A 1 87 ? 7.491 4.958 -1.502 1.00 90.94 87 GLN A N 1
ATOM 710 C CA . GLN A 1 87 ? 7.729 6.116 -2.380 1.00 90.94 87 GLN A CA 1
ATOM 711 C C . GLN A 1 87 ? 8.403 5.714 -3.697 1.00 90.94 87 GLN A C 1
ATOM 713 O O . GLN A 1 87 ? 8.051 6.235 -4.750 1.00 90.94 87 GLN A O 1
ATOM 718 N N . ALA A 1 88 ? 9.330 4.754 -3.649 1.00 90.44 88 ALA A N 1
ATOM 719 C CA . ALA A 1 88 ? 9.976 4.234 -4.848 1.00 90.44 88 ALA A CA 1
ATOM 720 C C . ALA A 1 88 ? 8.972 3.517 -5.760 1.00 90.44 88 ALA A C 1
ATOM 722 O O . ALA A 1 88 ? 8.990 3.730 -6.967 1.00 90.44 88 ALA A O 1
ATOM 723 N N . ALA A 1 89 ? 8.060 2.718 -5.194 1.00 92.25 89 ALA A N 1
ATOM 724 C CA . ALA A 1 89 ? 7.022 2.057 -5.982 1.00 92.25 89 ALA A CA 1
ATOM 725 C C . ALA A 1 89 ? 6.087 3.076 -6.653 1.00 92.25 89 ALA A C 1
ATOM 727 O O . ALA A 1 89 ? 5.784 2.925 -7.832 1.00 92.25 89 ALA A O 1
ATOM 728 N N . GLN A 1 90 ? 5.697 4.139 -5.941 1.00 93.25 90 GLN A N 1
ATOM 729 C CA . GLN A 1 90 ? 4.883 5.220 -6.512 1.00 93.25 90 GLN A CA 1
ATOM 730 C C . GLN A 1 90 ? 5.589 5.939 -7.667 1.00 93.25 90 GLN A C 1
ATOM 732 O O . GLN A 1 90 ? 4.953 6.295 -8.648 1.00 93.25 90 GLN A O 1
ATOM 737 N N . ALA A 1 91 ? 6.907 6.134 -7.569 1.00 90.12 91 ALA A N 1
ATOM 738 C CA . ALA A 1 91 ? 7.679 6.816 -8.606 1.00 90.12 91 ALA A CA 1
ATOM 739 C C . ALA A 1 91 ? 7.980 5.935 -9.832 1.00 90.12 91 ALA A C 1
ATOM 741 O O . ALA A 1 91 ? 8.150 6.453 -10.933 1.00 90.12 91 ALA A O 1
ATOM 742 N N . VAL A 1 92 ? 8.108 4.618 -9.644 1.00 90.00 92 VAL A N 1
ATOM 743 C CA . VAL A 1 92 ? 8.536 3.683 -10.700 1.00 90.00 92 VAL A CA 1
ATOM 744 C C . VAL A 1 92 ? 7.355 3.098 -11.468 1.00 90.00 92 VAL A C 1
ATOM 746 O O . VAL A 1 92 ? 7.446 2.911 -12.683 1.00 90.00 92 VAL A O 1
ATOM 749 N N . PHE A 1 93 ? 6.256 2.768 -10.789 1.00 93.06 93 PHE A N 1
ATOM 750 C CA . PHE A 1 93 ? 5.100 2.183 -11.455 1.00 93.06 93 PHE A CA 1
ATOM 751 C C . PHE A 1 93 ? 4.204 3.272 -12.028 1.00 93.06 93 PHE A C 1
ATOM 753 O O . PHE A 1 93 ? 3.721 4.131 -11.301 1.00 93.06 93 PHE A O 1
ATOM 760 N N . ALA A 1 94 ? 3.954 3.190 -13.334 1.00 85.94 94 ALA A N 1
ATOM 761 C CA . ALA A 1 94 ? 3.105 4.138 -14.050 1.00 85.94 94 ALA A CA 1
ATOM 762 C C . ALA A 1 94 ? 1.611 4.017 -13.698 1.00 85.94 94 ALA A C 1
ATOM 764 O O . ALA A 1 94 ? 0.862 4.967 -13.901 1.00 85.94 94 ALA A O 1
ATOM 765 N N . ASN A 1 95 ? 1.168 2.837 -13.252 1.00 91.38 95 ASN A N 1
ATOM 766 C CA . ASN A 1 95 ? -0.213 2.556 -12.868 1.00 91.38 95 ASN A CA 1
ATOM 767 C C . ASN A 1 95 ? -0.302 1.323 -11.951 1.00 91.38 95 ASN A C 1
ATOM 769 O O . ASN A 1 95 ? 0.669 0.578 -11.757 1.00 91.38 95 ASN A O 1
ATOM 773 N N . ASP A 1 96 ? -1.504 1.079 -11.433 1.00 93.81 96 ASP A N 1
ATOM 774 C CA . ASP A 1 96 ? -1.818 -0.063 -10.578 1.00 93.81 96 ASP A CA 1
ATOM 775 C C . ASP A 1 96 ? -1.624 -1.424 -11.258 1.00 93.81 96 ASP A C 1
ATOM 777 O O . ASP A 1 96 ? -1.179 -2.374 -10.614 1.00 93.81 96 ASP A O 1
ATOM 781 N N . GLN A 1 97 ? -1.907 -1.544 -12.555 1.00 94.44 97 GLN A N 1
ATOM 782 C CA . GLN A 1 97 ? -1.720 -2.789 -13.298 1.00 94.44 97 GLN A CA 1
ATOM 783 C C . GLN A 1 97 ? -0.252 -3.220 -13.292 1.00 94.44 97 GLN A C 1
ATOM 785 O O . GLN A 1 97 ? 0.042 -4.394 -13.067 1.00 94.44 97 GLN A O 1
ATOM 790 N N . HIS A 1 98 ? 0.675 -2.279 -13.478 1.00 93.56 98 HIS A N 1
ATOM 791 C CA . HIS A 1 98 ? 2.106 -2.555 -13.407 1.00 93.56 98 HIS A CA 1
ATOM 792 C C . HIS A 1 98 ? 2.518 -2.947 -11.990 1.00 93.56 98 HIS A C 1
ATOM 794 O O . HIS A 1 98 ? 3.256 -3.914 -11.834 1.00 93.56 98 HIS A O 1
ATOM 800 N N . TYR A 1 99 ? 1.995 -2.280 -10.957 1.00 96.06 99 TYR A N 1
ATOM 801 C CA . TYR A 1 99 ? 2.235 -2.678 -9.567 1.00 96.06 99 TYR A CA 1
ATOM 802 C C . TYR A 1 99 ? 1.775 -4.125 -9.306 1.00 96.06 99 TYR A C 1
ATOM 804 O O . TYR A 1 99 ? 2.522 -4.939 -8.759 1.00 96.06 99 TYR A O 1
ATOM 812 N N . ARG A 1 100 ? 0.567 -4.486 -9.765 1.00 95.50 100 ARG A N 1
ATOM 813 C CA . ARG A 1 100 ? -0.019 -5.829 -9.598 1.00 95.50 100 ARG A CA 1
ATOM 814 C C . ARG A 1 100 ? 0.824 -6.938 -10.225 1.00 95.50 100 ARG A C 1
ATOM 816 O O . ARG A 1 100 ? 0.842 -8.039 -9.690 1.00 95.50 100 ARG A O 1
ATOM 823 N N . GLN A 1 101 ? 1.560 -6.669 -11.305 1.00 94.19 101 GLN A N 1
ATOM 824 C CA . GLN A 1 101 ? 2.446 -7.666 -11.926 1.00 94.19 101 GLN A CA 1
ATOM 825 C C . GLN A 1 101 ? 3.590 -8.122 -11.005 1.00 94.19 101 GLN A C 1
ATOM 827 O O . GLN A 1 101 ? 4.158 -9.196 -11.227 1.00 94.19 101 GLN A O 1
ATOM 832 N N . TYR A 1 102 ? 3.937 -7.323 -9.994 1.00 94.38 102 TYR A N 1
ATOM 833 C CA . TYR A 1 102 ? 4.971 -7.629 -9.002 1.00 94.38 102 TYR A CA 1
ATOM 834 C C . TYR A 1 102 ? 4.397 -7.994 -7.630 1.00 94.38 102 TYR A C 1
ATOM 836 O O . TYR A 1 102 ? 5.151 -8.423 -6.762 1.00 94.38 102 TYR A O 1
ATOM 844 N N . ALA A 1 103 ? 3.088 -7.837 -7.429 1.00 94.31 103 ALA A N 1
ATOM 845 C CA . ALA A 1 103 ? 2.418 -8.250 -6.209 1.00 94.31 103 ALA A CA 1
ATOM 846 C C . ALA A 1 103 ? 2.127 -9.755 -6.256 1.00 94.31 103 ALA A C 1
ATOM 848 O O . ALA A 1 103 ? 1.334 -10.223 -7.069 1.00 94.31 103 ALA A O 1
ATOM 849 N N . ASP A 1 104 ? 2.733 -10.511 -5.343 1.00 89.94 104 ASP A N 1
ATOM 850 C CA . ASP A 1 104 ? 2.530 -11.964 -5.256 1.00 89.94 104 ASP A CA 1
ATOM 851 C C . ASP A 1 104 ? 1.262 -12.343 -4.459 1.00 89.94 104 ASP A C 1
ATOM 853 O O . ASP A 1 104 ? 0.946 -13.521 -4.286 1.00 89.94 104 ASP A O 1
ATOM 857 N N . LYS A 1 105 ? 0.506 -11.346 -3.978 1.00 90.62 105 LYS A N 1
ATOM 858 C CA . LYS A 1 105 ? -0.746 -11.515 -3.230 1.00 90.62 105 LYS A CA 1
ATOM 859 C C . LYS A 1 105 ? -1.903 -10.786 -3.914 1.00 90.62 105 LYS A C 1
ATOM 861 O O . LYS A 1 105 ? -1.685 -9.723 -4.498 1.00 90.62 105 LYS A O 1
ATOM 866 N N . PRO A 1 106 ? -3.140 -11.309 -3.818 1.00 91.38 106 PRO 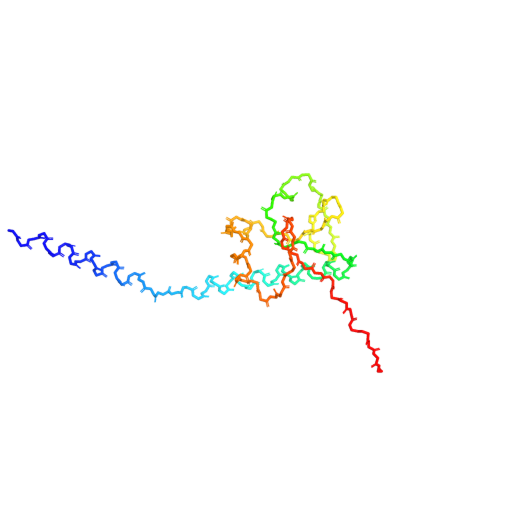A N 1
ATOM 867 C CA . PRO A 1 106 ? -4.309 -10.620 -4.345 1.00 91.38 106 PRO A CA 1
ATOM 868 C C . PRO A 1 106 ? -4.525 -9.293 -3.608 1.00 91.38 106 PRO A C 1
ATOM 870 O O . PRO A 1 106 ? -4.480 -9.234 -2.380 1.00 91.38 106 PRO A O 1
ATOM 873 N N . LEU A 1 107 ? -4.775 -8.235 -4.378 1.00 96.44 107 LEU A N 1
ATOM 874 C CA . LEU A 1 107 ? -5.058 -6.891 -3.875 1.00 96.44 107 LEU A CA 1
ATOM 875 C C . LEU A 1 107 ? -6.457 -6.468 -4.309 1.00 96.44 107 LEU A C 1
ATOM 877 O O . LEU A 1 107 ? -6.833 -6.661 -5.470 1.00 96.44 107 LEU A O 1
ATOM 881 N N . CYS A 1 108 ? -7.190 -5.843 -3.398 1.00 96.75 108 CYS A N 1
ATOM 882 C CA . CYS A 1 108 ? -8.432 -5.158 -3.717 1.00 96.75 108 CYS A CA 1
ATOM 883 C C . CYS A 1 108 ? -8.127 -3.771 -4.297 1.00 96.75 108 CYS A C 1
ATOM 885 O O . CYS A 1 108 ? -7.052 -3.214 -4.068 1.00 96.75 108 CYS A O 1
ATOM 887 N N . ASP A 1 109 ? -9.075 -3.203 -5.030 1.00 95.81 109 ASP A N 1
ATOM 888 C CA . ASP A 1 109 ? -8.996 -1.855 -5.581 1.00 95.81 109 ASP A CA 1
ATOM 889 C C . ASP A 1 109 ? -10.269 -1.049 -5.365 1.00 95.81 109 ASP A C 1
ATOM 891 O O . ASP A 1 109 ? -11.359 -1.554 -5.087 1.00 95.81 109 ASP A O 1
ATOM 895 N N . ASN A 1 110 ? -10.084 0.261 -5.421 1.00 94.69 110 ASN A N 1
ATOM 896 C CA . ASN A 1 110 ? -11.124 1.257 -5.581 1.00 94.69 110 ASN A CA 1
ATOM 897 C C . ASN A 1 110 ? -10.494 2.496 -6.237 1.00 94.69 110 ASN A C 1
ATOM 899 O O . ASN A 1 110 ? -9.341 2.469 -6.664 1.00 94.69 110 ASN A O 1
ATOM 903 N N . ARG A 1 111 ? -11.236 3.604 -6.277 1.00 92.56 111 ARG A N 1
ATOM 904 C CA . ARG A 1 111 ? -10.747 4.862 -6.850 1.00 92.56 111 ARG A CA 1
ATOM 905 C C . ARG A 1 111 ? -9.444 5.374 -6.215 1.00 92.56 111 ARG A C 1
ATOM 907 O O . ARG A 1 111 ? -8.616 5.924 -6.918 1.00 92.56 111 ARG A O 1
ATOM 914 N N . THR A 1 112 ? -9.256 5.208 -4.907 1.00 94.62 112 THR A N 1
ATOM 915 C CA . THR A 1 112 ? -8.067 5.714 -4.203 1.00 94.62 112 THR A CA 1
ATOM 916 C C . THR A 1 112 ? -6.809 4.924 -4.559 1.00 94.62 112 THR A C 1
ATOM 918 O O . THR A 1 112 ? -5.727 5.496 -4.633 1.00 94.62 112 THR A O 1
ATOM 921 N N . GLY A 1 113 ? -6.933 3.619 -4.792 1.00 96.38 113 GLY A N 1
ATOM 922 C CA . GLY A 1 113 ? -5.810 2.790 -5.208 1.00 96.38 113 GLY A CA 1
ATOM 923 C C . GLY A 1 113 ? -5.945 1.340 -4.774 1.00 96.38 113 GLY A C 1
ATOM 924 O O . GLY A 1 113 ? -7.046 0.839 -4.526 1.00 96.38 113 GLY A O 1
ATOM 925 N N . LEU A 1 114 ? -4.797 0.670 -4.667 1.00 97.88 114 LEU A N 1
ATOM 926 C CA . LEU A 1 114 ? -4.715 -0.737 -4.285 1.00 97.88 114 LEU A CA 1
ATOM 927 C C . LEU A 1 114 ? -4.581 -0.885 -2.779 1.00 97.88 114 LEU A C 1
ATOM 929 O O . LEU A 1 114 ? -3.790 -0.181 -2.147 1.00 97.88 114 LEU A O 1
ATOM 933 N N . TYR A 1 115 ? -5.296 -1.847 -2.209 1.00 98.12 115 TYR A N 1
ATOM 934 C CA . TYR A 1 115 ? -5.285 -2.094 -0.775 1.00 98.12 115 TYR A CA 1
ATOM 935 C C . TYR A 1 115 ? -5.414 -3.571 -0.418 1.00 98.12 115 TYR A C 1
ATOM 937 O O . TYR A 1 115 ? -5.883 -4.404 -1.196 1.00 98.12 115 TYR A O 1
ATOM 945 N N . VAL A 1 116 ? -5.013 -3.870 0.812 1.00 97.81 116 VAL A N 1
ATOM 946 C CA . VAL A 1 116 ? -5.259 -5.147 1.477 1.00 97.81 116 VAL A CA 1
ATOM 947 C C . VAL A 1 116 ? -6.359 -5.000 2.518 1.00 97.81 116 VAL A C 1
ATOM 949 O O . VAL A 1 116 ? -6.570 -3.919 3.076 1.00 97.81 116 VAL A O 1
ATOM 952 N N . GLN A 1 117 ? -7.060 -6.097 2.781 1.00 95.88 117 GLN A N 1
ATOM 953 C CA . GLN A 1 117 ? -8.067 -6.194 3.831 1.00 95.88 117 GLN A CA 1
ATOM 954 C C . GLN A 1 117 ? -7.534 -7.048 4.980 1.00 95.88 117 GLN A C 1
ATOM 956 O O . GLN A 1 117 ? -6.659 -7.892 4.780 1.00 95.88 117 GLN A O 1
ATOM 961 N N . ALA A 1 118 ? -8.079 -6.838 6.178 1.00 92.25 118 ALA A N 1
ATOM 962 C CA . ALA A 1 118 ? -7.808 -7.716 7.305 1.00 92.25 118 ALA A CA 1
ATOM 963 C C . ALA A 1 118 ? -8.210 -9.150 6.938 1.00 92.25 118 ALA A C 1
ATOM 965 O O . ALA A 1 118 ? -9.337 -9.390 6.499 1.00 92.25 118 ALA A O 1
ATOM 966 N N . THR A 1 119 ? -7.315 -10.105 7.152 1.00 84.62 119 THR A N 1
ATOM 967 C CA . THR A 1 119 ? -7.667 -11.513 7.076 1.00 84.62 119 THR A CA 1
ATOM 968 C C . THR A 1 119 ? -8.647 -11.804 8.212 1.00 84.62 119 THR A C 1
ATOM 970 O O . THR A 1 119 ? -8.356 -11.648 9.404 1.00 84.62 119 THR A O 1
ATOM 973 N N . SER A 1 120 ? -9.883 -12.169 7.871 1.00 62.84 120 SER A N 1
ATOM 974 C CA . SER A 1 120 ? -10.789 -12.738 8.861 1.00 62.84 120 SER A CA 1
ATOM 975 C C . SER A 1 120 ? -10.122 -14.009 9.380 1.00 62.84 120 SER A C 1
ATOM 977 O O . SER A 1 120 ? -9.928 -14.953 8.613 1.00 62.84 120 SER A O 1
ATOM 979 N N . LYS A 1 121 ? -9.735 -14.031 10.661 1.00 47.09 121 LYS A N 1
ATOM 980 C CA . LYS A 1 121 ? -9.271 -15.244 11.346 1.00 47.09 121 LYS A CA 1
ATOM 981 C C . LYS A 1 121 ? -10.231 -16.387 10.973 1.00 47.09 121 LYS A C 1
ATOM 983 O O . LYS A 1 121 ? -11.435 -16.182 11.151 1.00 47.09 121 LYS A O 1
ATOM 988 N N . PRO A 1 122 ? -9.778 -17.553 10.474 1.00 43.50 122 PRO A N 1
ATOM 989 C CA . PRO A 1 122 ? -10.683 -18.685 10.360 1.00 43.50 122 PRO A CA 1
ATOM 990 C C . PRO A 1 122 ? -11.221 -18.967 11.764 1.00 43.50 122 PRO A C 1
ATOM 992 O O . PRO A 1 122 ? -10.453 -19.086 12.724 1.00 43.50 122 PRO A O 1
ATOM 995 N N . ALA A 1 123 ? -12.546 -18.983 11.901 1.00 41.53 123 ALA A N 1
ATOM 996 C CA . ALA A 1 123 ? -13.194 -19.458 13.108 1.00 41.53 123 ALA A CA 1
ATOM 997 C C . ALA A 1 123 ? -12.722 -20.899 13.319 1.00 41.53 123 ALA A C 1
ATOM 999 O O . ALA A 1 123 ? -13.121 -21.796 12.580 1.00 41.53 123 ALA A O 1
ATOM 1000 N N . ASN A 1 124 ? -11.812 -21.103 14.272 1.00 42.97 124 ASN A N 1
ATOM 1001 C CA . ASN A 1 124 ? -11.365 -22.435 14.637 1.00 42.97 124 ASN A CA 1
ATOM 1002 C C . ASN A 1 124 ? -12.568 -23.119 15.297 1.00 42.97 124 ASN A C 1
ATOM 1004 O O . ASN A 1 124 ? -12.903 -22.834 16.445 1.00 42.97 124 ASN A O 1
ATOM 1008 N N . THR A 1 125 ? -13.285 -23.907 14.503 1.00 45.44 125 THR A N 1
ATOM 1009 C CA . THR A 1 125 ? -14.308 -24.850 14.946 1.00 45.44 125 THR A CA 1
ATOM 1010 C C . THR A 1 125 ? -13.613 -26.200 14.980 1.00 45.44 125 THR A C 1
ATOM 1012 O O . THR A 1 125 ? -13.371 -26.802 13.938 1.00 45.44 125 THR A O 1
ATOM 1015 N N . GLY A 1 126 ? -13.206 -26.607 16.181 1.00 39.19 126 GLY A N 1
ATOM 1016 C CA . GLY A 1 126 ? -12.478 -27.842 16.457 1.00 39.19 126 GLY A CA 1
ATOM 1017 C C . GLY A 1 126 ? -11.976 -27.840 17.884 1.00 39.19 126 GLY A C 1
ATOM 1018 O O . GLY A 1 126 ? -10.905 -27.234 18.103 1.00 39.19 126 GLY A O 1
#

pLDDT: mean 83.89, std 19.27, range [39.19, 98.25]

Foldseek 3Di:
DPPPVVVVVVVVVVVVVPDDPPPPVVLVVLLVVLQVLQVLQQLQQQQVQDKEAAEFAPCQQVDDWDWDQDPNQIWTHDPRYIYSYDPVCHVPDPAQVSSVVSHPDDWDDDNGGTIDHHDDDPPPPD

Radius of gyration: 21.73 Å; chains: 1; bounding box: 47×44×69 Å

Sequence (126 aa):
MIKITLFYLFYFIFCFIGSSMESTVPKRFTRESISIQIDLALRVADKLKKNVYVYDNDEFFATGFEMEIVDNIRVKTKKGSYAVLSQAAQAVFANDQHYRQYADKPLCDNRTGLYVQATSKPANTG

Secondary structure (DSSP, 8-state):
--HHHHHHHHHHHHHHHTS----HHHHHHHHHHHHHHHHHHHHHHHHHTS-EEEEESS-TTTSS-EEEEETTEEEEEETTEEE---HHHHHH-SSHHHHHTT-SS--EE-SSEEEE----------

InterPro domains:
  IPR054449 Nonstructural protein, WIV domain [PF22532] (28-91)

Organism: NCBI:txid3402493